Protein AF-A0A927LQW2-F1 (afdb_monomer_lite)

Secondary structure (DSSP, 8-state):
-------HHHHHHHHHTTHHHHHHHHHHHH--HHHHHHHHHHHHHHHHH-HHHHHS-HHHHHHHHHHHHHHHHHHHHHHHHHT--

Radius of gyration: 14.02 Å; chains: 1; bounding box: 33×22×44 Å

Structure (mmCIF, N/CA/C/O backbone):
data_AF-A0A927LQW2-F1
#
_entry.id   AF-A0A927LQW2-F1
#
loop_
_atom_site.group_PDB
_atom_site.id
_atom_site.type_symbol
_atom_site.label_atom_id
_atom_site.label_alt_id
_atom_site.label_comp_id
_atom_site.label_asym_id
_atom_site.label_entity_id
_atom_site.label_seq_id
_atom_site.pdbx_PDB_ins_code
_atom_site.Cartn_x
_atom_site.Cartn_y
_atom_site.Cartn_z
_atom_site.occupancy
_atom_site.B_iso_or_equiv
_atom_site.auth_seq_id
_atom_site.auth_comp_id
_atom_site.auth_asym_id
_atom_site.auth_atom_id
_atom_site.pdbx_PDB_model_num
ATOM 1 N N . MET A 1 1 ? 19.541 6.563 -23.165 1.00 38.66 1 MET A N 1
ATOM 2 C CA . MET A 1 1 ? 18.691 5.980 -22.107 1.00 38.66 1 MET A CA 1
ATOM 3 C C . MET A 1 1 ? 17.511 6.926 -21.959 1.00 38.66 1 MET A C 1
ATOM 5 O O . MET A 1 1 ? 17.561 7.852 -21.163 1.00 38.66 1 MET A O 1
ATOM 9 N N . GLU A 1 2 ? 16.540 6.804 -22.861 1.00 41.47 2 GLU A N 1
ATOM 10 C CA . GLU A 1 2 ? 15.353 7.662 -22.896 1.00 41.47 2 GLU A CA 1
ATOM 11 C C . GLU A 1 2 ? 14.354 7.092 -21.890 1.00 41.47 2 GLU A C 1
ATOM 13 O O . GLU A 1 2 ? 13.672 6.107 -22.150 1.00 41.47 2 GLU A O 1
ATOM 18 N N . LEU A 1 3 ? 14.364 7.647 -20.678 1.00 47.97 3 LEU A N 1
ATOM 19 C CA . LEU A 1 3 ? 13.391 7.336 -19.633 1.00 47.97 3 LEU A CA 1
ATOM 20 C C . LEU A 1 3 ? 12.078 8.038 -19.990 1.00 47.97 3 LEU A C 1
ATOM 22 O O . LEU A 1 3 ? 11.742 9.093 -19.446 1.00 47.97 3 LEU A O 1
ATOM 26 N N . GLU A 1 4 ? 11.373 7.479 -20.970 1.00 52.28 4 GLU A N 1
ATOM 27 C CA . GLU A 1 4 ? 10.040 7.924 -21.340 1.00 52.28 4 GLU A CA 1
ATOM 28 C C . GLU A 1 4 ? 9.094 7.650 -20.174 1.00 52.28 4 GLU A C 1
ATOM 30 O O . GLU A 1 4 ? 8.879 6.526 -19.724 1.00 52.28 4 GLU A O 1
ATOM 35 N N . THR A 1 5 ? 8.544 8.728 -19.634 1.00 65.06 5 THR A N 1
ATOM 36 C CA . THR A 1 5 ? 7.490 8.690 -18.634 1.00 65.06 5 THR A CA 1
ATOM 37 C C . THR A 1 5 ? 6.357 7.781 -19.112 1.00 65.06 5 THR A C 1
ATOM 39 O O . THR A 1 5 ? 5.693 8.133 -20.084 1.00 65.06 5 THR A O 1
ATOM 42 N N . LEU A 1 6 ? 6.102 6.665 -18.411 1.00 66.19 6 LEU A N 1
ATOM 43 C CA . LEU A 1 6 ? 4.947 5.801 -18.692 1.00 66.19 6 LEU A CA 1
ATOM 44 C C . LEU A 1 6 ? 3.679 6.662 -18.870 1.00 66.19 6 LEU A C 1
ATOM 46 O O . LEU A 1 6 ? 3.391 7.490 -17.987 1.00 66.19 6 LEU A O 1
ATOM 50 N N . PRO A 1 7 ? 2.912 6.474 -19.960 1.00 79.38 7 PRO A N 1
ATOM 51 C CA . PRO A 1 7 ? 1.628 7.129 -20.151 1.00 79.38 7 PRO A CA 1
ATOM 52 C C . PRO A 1 7 ? 0.732 6.941 -18.922 1.00 79.38 7 PRO A C 1
ATOM 54 O O . PRO A 1 7 ? 0.732 5.880 -18.293 1.00 79.38 7 PRO A O 1
ATOM 57 N N . CYS A 1 8 ? -0.085 7.944 -18.583 1.00 80.50 8 CYS A N 1
ATOM 58 C CA . CYS A 1 8 ? -0.948 7.905 -17.391 1.00 80.50 8 CYS A CA 1
ATOM 59 C C . CYS A 1 8 ? -1.792 6.618 -17.301 1.00 80.50 8 CYS A C 1
ATOM 61 O O . CYS A 1 8 ? -1.988 6.074 -16.215 1.00 80.50 8 CYS A O 1
ATOM 63 N N . ARG A 1 9 ? -2.248 6.100 -18.451 1.00 84.38 9 ARG A N 1
ATOM 64 C CA . ARG A 1 9 ? -3.021 4.855 -18.550 1.00 84.38 9 ARG A CA 1
ATOM 65 C C . ARG A 1 9 ? -2.220 3.625 -18.120 1.00 84.38 9 ARG A C 1
ATOM 67 O O . ARG A 1 9 ? -2.764 2.767 -17.436 1.00 84.38 9 ARG A O 1
ATOM 74 N N . GLU A 1 10 ? -0.948 3.540 -18.488 1.00 85.62 10 GLU A N 1
ATOM 75 C CA . GLU A 1 10 ?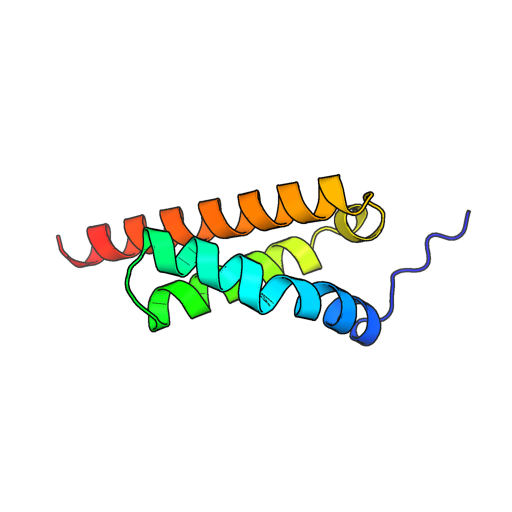 -0.088 2.408 -18.129 1.00 85.62 10 GLU A CA 1
ATOM 76 C C . GLU A 1 10 ? 0.240 2.428 -16.638 1.00 85.62 10 GLU A C 1
ATOM 78 O O . GLU A 1 10 ? 0.097 1.412 -15.958 1.00 85.62 10 GLU A O 1
ATOM 83 N N . LYS A 1 11 ? 0.539 3.610 -16.087 1.00 88.50 11 LYS A N 1
ATOM 84 C CA . LYS A 1 11 ? 0.723 3.782 -14.638 1.00 88.50 11 LYS A CA 1
ATOM 85 C C . LYS A 1 11 ? -0.496 3.325 -13.840 1.00 88.50 11 LYS A C 1
ATOM 87 O O . LYS A 1 11 ? -0.341 2.644 -12.830 1.00 88.50 11 LYS A O 1
ATOM 92 N N . ALA A 1 12 ? -1.699 3.655 -14.307 1.00 88.94 12 ALA A N 1
ATOM 93 C CA . ALA A 1 12 ? -2.936 3.215 -13.669 1.00 88.94 12 ALA A CA 1
ATOM 94 C C . ALA A 1 12 ? -3.093 1.683 -13.696 1.00 88.94 12 ALA A C 1
ATOM 96 O O . ALA A 1 12 ? -3.499 1.097 -12.697 1.00 88.94 12 ALA A O 1
ATOM 97 N N . VAL A 1 13 ? -2.724 1.014 -14.795 1.00 91.44 13 VAL A N 1
ATOM 98 C CA . VAL A 1 13 ? -2.740 -0.460 -14.873 1.00 91.44 13 VAL A CA 1
ATOM 99 C C . VAL A 1 13 ? -1.755 -1.081 -13.881 1.00 91.44 13 VAL A C 1
ATOM 101 O O . VAL A 1 13 ? -2.098 -2.054 -13.211 1.00 91.44 13 VAL A O 1
ATOM 104 N N . HIS A 1 14 ? -0.557 -0.507 -13.738 1.00 90.75 14 HIS A N 1
ATOM 105 C CA . HIS A 1 14 ? 0.411 -0.970 -12.743 1.00 90.75 14 HIS A CA 1
ATOM 106 C C . HIS A 1 14 ? -0.112 -0.811 -11.312 1.00 90.75 14 HIS A C 1
ATOM 108 O O . HIS A 1 14 ? -0.004 -1.746 -10.522 1.00 90.75 14 HIS A O 1
ATOM 114 N N . LEU A 1 15 ? -0.712 0.336 -10.989 1.00 94.12 15 LEU A N 1
ATOM 115 C CA . LEU A 1 15 ? -1.238 0.627 -9.652 1.00 94.12 15 LEU A CA 1
ATOM 116 C C . LEU A 1 15 ? -2.462 -0.218 -9.286 1.00 94.12 15 LEU A C 1
ATOM 118 O O . LEU A 1 15 ? -2.569 -0.625 -8.133 1.00 94.12 15 LEU A O 1
ATOM 122 N N . ARG A 1 16 ? -3.322 -0.566 -10.256 1.00 94.81 16 ARG A N 1
ATOM 123 C CA . ARG A 1 16 ? -4.485 -1.451 -10.039 1.00 94.81 16 ARG A CA 1
ATOM 124 C C . ARG A 1 16 ? -4.122 -2.770 -9.368 1.00 94.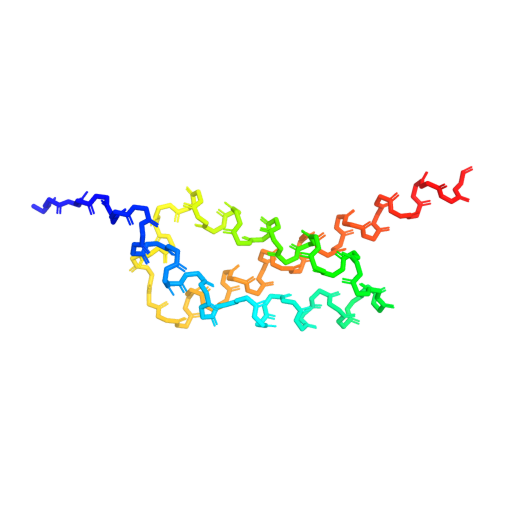81 16 ARG A C 1
ATOM 126 O O . ARG A 1 16 ? -4.862 -3.268 -8.530 1.00 94.81 16 ARG A O 1
ATOM 133 N N . ARG A 1 17 ? -2.941 -3.315 -9.676 1.00 94.12 17 ARG A N 1
ATOM 134 C CA . ARG A 1 17 ? -2.442 -4.564 -9.070 1.00 94.12 17 ARG A CA 1
ATOM 135 C C . ARG A 1 17 ? -2.183 -4.449 -7.563 1.00 94.12 17 ARG A C 1
ATOM 137 O O . ARG A 1 17 ? -2.028 -5.472 -6.906 1.00 94.12 17 ARG A O 1
ATOM 144 N N . TYR A 1 18 ? -2.117 -3.231 -7.030 1.00 97.56 18 TYR A N 1
ATOM 145 C CA . TYR A 1 18 ? -1.861 -2.944 -5.621 1.00 97.56 18 TYR A CA 1
ATOM 146 C C . TYR A 1 18 ? -3.091 -2.389 -4.889 1.00 97.56 18 TYR A C 1
ATOM 148 O O . TYR A 1 18 ? -2.998 -2.173 -3.684 1.00 97.56 18 TYR A O 1
ATOM 156 N N . GLU A 1 19 ? -4.231 -2.183 -5.563 1.00 97.69 19 GLU A N 1
ATOM 157 C CA . GLU A 1 19 ? -5.462 -1.658 -4.946 1.00 97.69 19 GLU A CA 1
ATOM 158 C C . GLU A 1 19 ? -5.913 -2.521 -3.766 1.00 97.69 19 GLU A C 1
ATOM 160 O O . GLU A 1 19 ? -5.982 -2.043 -2.632 1.00 97.69 19 GLU A O 1
ATOM 165 N N . GLU A 1 20 ? -6.129 -3.814 -4.014 1.00 98.12 20 GLU A N 1
ATOM 166 C CA . GLU A 1 20 ? -6.545 -4.760 -2.979 1.00 98.12 20 GLU A CA 1
ATOM 167 C C . GLU A 1 20 ? -5.482 -4.904 -1.881 1.00 98.12 20 GLU A C 1
ATOM 169 O O . GLU A 1 20 ? -5.805 -4.906 -0.695 1.00 98.12 20 GLU A O 1
ATOM 174 N N . TYR A 1 21 ? -4.200 -4.953 -2.255 1.00 98.19 21 TYR A N 1
ATOM 175 C CA . TYR A 1 21 ? -3.100 -5.100 -1.301 1.00 98.19 21 TYR A CA 1
ATOM 176 C C . TYR A 1 21 ? -3.011 -3.915 -0.327 1.00 98.19 21 TYR A C 1
ATOM 178 O O . TYR A 1 21 ? -2.930 -4.106 0.889 1.00 98.19 21 TYR A O 1
ATOM 186 N N . CYS A 1 22 ? -3.066 -2.686 -0.846 1.00 98.62 22 CYS A N 1
ATOM 187 C CA . CYS A 1 22 ? -3.073 -1.470 -0.035 1.00 98.62 22 CYS A CA 1
ATOM 188 C C . CYS A 1 22 ? -4.326 -1.396 0.848 1.00 98.62 22 CYS A C 1
ATOM 190 O O . CYS A 1 22 ? -4.219 -1.056 2.029 1.00 98.62 22 CYS A O 1
ATOM 192 N N . TYR A 1 23 ? -5.492 -1.759 0.302 1.00 98.69 23 TYR A N 1
ATOM 193 C CA . TYR A 1 23 ? -6.747 -1.798 1.047 1.00 98.69 23 TYR A CA 1
ATOM 194 C C . TYR A 1 23 ? -6.695 -2.786 2.212 1.00 98.69 23 TYR A C 1
ATOM 196 O O . TYR A 1 23 ? -7.005 -2.401 3.335 1.00 98.69 23 TYR A O 1
ATOM 204 N N . GLN A 1 24 ? -6.255 -4.027 1.991 1.00 98.62 24 GLN A N 1
ATOM 205 C CA . GLN A 1 24 ? -6.190 -5.052 3.038 1.00 98.62 24 GLN A CA 1
ATOM 206 C C . GLN A 1 24 ? -5.299 -4.618 4.211 1.00 98.62 24 GLN A C 1
ATOM 208 O O . GLN A 1 24 ? -5.671 -4.795 5.372 1.00 98.62 24 GLN A O 1
ATOM 213 N N . ILE A 1 25 ? -4.149 -3.996 3.925 1.00 98.50 25 ILE A N 1
ATOM 214 C CA . ILE A 1 25 ? -3.253 -3.450 4.956 1.00 98.50 25 ILE A CA 1
ATOM 215 C C . ILE A 1 25 ? -3.946 -2.339 5.750 1.00 98.50 25 ILE A C 1
ATOM 217 O O . ILE A 1 25 ? -3.909 -2.340 6.983 1.00 98.50 25 ILE A O 1
ATOM 221 N N . ALA A 1 26 ? -4.569 -1.385 5.055 1.00 98.50 26 ALA A N 1
ATOM 222 C CA . ALA A 1 26 ? -5.246 -0.268 5.700 1.00 98.50 26 ALA A CA 1
ATOM 223 C C . ALA A 1 26 ? -6.453 -0.738 6.525 1.00 98.50 26 ALA A C 1
ATOM 225 O O . ALA A 1 26 ? -6.630 -0.306 7.665 1.00 98.50 26 ALA A O 1
ATOM 226 N N . PHE A 1 27 ? -7.240 -1.671 5.989 1.00 98.38 27 PHE A N 1
ATOM 227 C CA . PHE A 1 27 ? -8.406 -2.249 6.646 1.00 98.38 27 PHE A CA 1
ATOM 228 C C . PHE A 1 27 ? -8.022 -3.015 7.906 1.00 98.38 27 PHE A C 1
ATOM 230 O O . PHE A 1 27 ? -8.640 -2.806 8.946 1.00 98.38 27 PHE A O 1
ATOM 237 N N . TYR A 1 28 ? -6.950 -3.807 7.859 1.00 97.81 28 TYR A N 1
ATOM 238 C CA . TYR A 1 28 ? -6.437 -4.502 9.037 1.00 97.81 28 TYR A CA 1
ATOM 239 C C . TYR A 1 28 ? -6.124 -3.545 10.203 1.00 97.81 28 TYR A C 1
ATOM 241 O O . TYR A 1 28 ? -6.368 -3.873 11.362 1.00 97.81 28 TYR A O 1
ATOM 249 N N . LEU A 1 29 ? -5.607 -2.345 9.916 1.00 96.06 29 LEU A N 1
ATOM 250 C CA . LEU A 1 29 ? -5.241 -1.367 10.947 1.00 96.06 29 LEU A CA 1
ATOM 251 C C . LEU A 1 29 ? -6.393 -0.473 11.416 1.00 96.06 29 LEU A C 1
ATOM 253 O O . LEU A 1 29 ? -6.396 -0.039 12.574 1.00 96.06 29 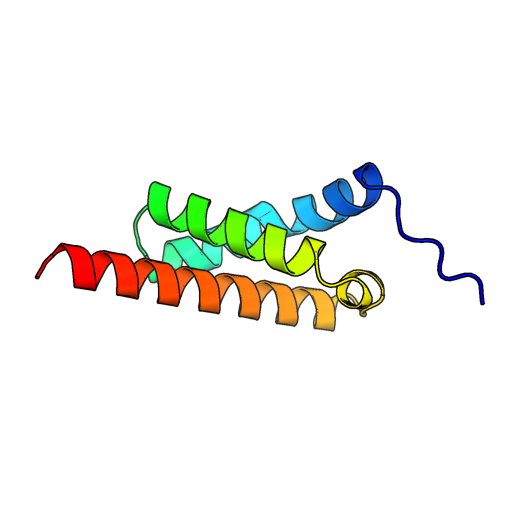LEU A O 1
ATOM 257 N N . LEU A 1 30 ? -7.313 -0.140 10.513 1.00 96.56 30 LEU A N 1
ATOM 258 C CA . LEU A 1 30 ? -8.380 0.833 10.753 1.00 96.56 30 LEU A CA 1
ATOM 259 C C . LEU A 1 30 ? -9.705 0.180 11.144 1.00 96.56 30 LEU A C 1
ATOM 261 O O . LEU A 1 30 ? -10.513 0.822 11.809 1.00 96.56 30 LEU A O 1
ATOM 265 N N . ASN A 1 31 ? -9.927 -1.073 10.734 1.00 96.44 31 ASN A N 1
ATOM 266 C CA . ASN A 1 31 ? -11.178 -1.816 10.898 1.00 96.44 31 ASN A CA 1
ATOM 267 C C . ASN A 1 31 ? -12.423 -0.991 10.506 1.00 96.44 31 ASN A C 1
ATOM 269 O O . ASN A 1 31 ? -13.469 -1.038 11.151 1.00 96.44 31 ASN A O 1
ATOM 273 N N . ASN A 1 32 ? -12.273 -0.160 9.473 1.00 96.50 32 ASN A N 1
ATOM 274 C CA . ASN A 1 32 ? -13.291 0.747 8.969 1.00 96.50 32 ASN A CA 1
ATOM 275 C C . ASN A 1 32 ? -13.135 0.854 7.452 1.00 96.50 32 ASN A C 1
ATOM 277 O O . ASN A 1 32 ? -12.123 1.362 6.970 1.00 96.50 32 ASN A O 1
ATOM 281 N N . GLU A 1 33 ? -14.129 0.380 6.703 1.00 96.62 33 GLU A N 1
ATOM 282 C CA . GLU A 1 33 ? -14.049 0.273 5.241 1.00 96.62 33 GLU A CA 1
ATOM 283 C C . GLU A 1 33 ? -13.805 1.620 4.561 1.00 96.62 33 GLU A C 1
ATOM 285 O O . GLU A 1 33 ? -12.958 1.719 3.674 1.00 96.62 33 GLU A O 1
ATOM 290 N N . LYS A 1 34 ? -14.501 2.671 5.011 1.00 96.19 34 LYS A N 1
ATOM 291 C CA . LYS A 1 34 ? -14.379 4.010 4.430 1.00 96.19 34 LYS A CA 1
ATOM 292 C C . LYS A 1 34 ? -12.970 4.564 4.623 1.00 96.19 34 LYS A C 1
ATOM 294 O O . LYS A 1 34 ? -12.325 4.957 3.657 1.00 96.19 34 LYS A O 1
ATOM 299 N N . GLN A 1 35 ? -12.473 4.550 5.860 1.00 96.69 35 GLN A N 1
ATOM 300 C CA . GLN A 1 35 ? -11.131 5.055 6.161 1.00 96.69 35 GLN A CA 1
ATOM 301 C C . GLN A 1 35 ? -10.040 4.215 5.487 1.00 96.69 35 GLN A C 1
ATOM 303 O O . GLN A 1 35 ? -9.019 4.762 5.073 1.00 96.69 35 GLN A O 1
ATOM 308 N N . ALA A 1 36 ? -10.244 2.900 5.368 1.00 97.94 36 ALA A N 1
ATOM 309 C CA . ALA A 1 36 ? -9.321 2.003 4.683 1.00 97.94 36 ALA A CA 1
ATOM 310 C C . ALA A 1 36 ? -9.259 2.276 3.177 1.00 97.94 36 ALA A C 1
ATOM 312 O O . ALA A 1 36 ? -8.164 2.347 2.623 1.00 97.94 36 ALA A O 1
ATOM 313 N N . SER A 1 37 ? -10.411 2.482 2.532 1.00 98.12 37 SER A N 1
ATOM 314 C CA . SER A 1 37 ? -10.487 2.855 1.118 1.00 98.12 37 SER A CA 1
ATOM 315 C C . SER A 1 37 ? -9.779 4.184 0.854 1.00 98.12 37 SER A C 1
ATOM 317 O O . SER A 1 37 ? -8.943 4.260 -0.041 1.00 98.12 37 SER A O 1
ATOM 319 N N . GLU A 1 38 ? -10.052 5.211 1.666 1.00 98.12 38 GLU A N 1
ATOM 320 C CA . GLU A 1 38 ? -9.408 6.528 1.548 1.00 98.12 38 GLU A CA 1
ATOM 321 C C . GLU A 1 38 ? -7.882 6.437 1.758 1.00 98.12 38 GLU A C 1
ATOM 323 O O . GLU A 1 38 ? -7.101 7.020 1.005 1.00 98.12 38 GLU A O 1
ATOM 328 N N . ALA A 1 39 ? -7.427 5.668 2.753 1.00 98.12 39 ALA A N 1
ATOM 329 C CA . ALA A 1 39 ? -6.000 5.464 3.004 1.00 98.12 39 ALA A CA 1
ATOM 330 C C . ALA A 1 39 ? -5.304 4.707 1.859 1.00 98.12 39 ALA A C 1
ATOM 332 O O . ALA A 1 39 ? -4.189 5.066 1.474 1.00 98.12 39 ALA A O 1
ATOM 333 N N . ALA A 1 40 ? -5.954 3.684 1.298 1.00 98.44 40 ALA A N 1
ATOM 334 C CA . ALA A 1 40 ? -5.433 2.942 0.156 1.00 98.44 40 ALA A CA 1
ATOM 335 C C . ALA A 1 40 ? -5.340 3.825 -1.096 1.00 98.44 40 ALA A C 1
ATOM 337 O O . ALA A 1 40 ? -4.314 3.813 -1.775 1.00 98.44 40 ALA A O 1
ATOM 338 N N . GLU A 1 41 ? -6.357 4.645 -1.364 1.00 98.31 41 GLU A N 1
ATOM 339 C CA . GLU A 1 41 ? -6.346 5.614 -2.461 1.00 98.31 41 GLU A CA 1
ATOM 340 C C . GLU A 1 41 ? -5.177 6.600 -2.325 1.00 98.31 41 GLU A C 1
ATOM 342 O O . GLU A 1 41 ? -4.394 6.776 -3.263 1.00 98.31 41 GLU A O 1
ATOM 347 N N . HIS A 1 42 ? -4.991 7.193 -1.143 1.00 98.31 42 HIS A N 1
ATOM 348 C CA . HIS A 1 42 ? -3.870 8.100 -0.898 1.00 98.31 42 HIS A CA 1
ATOM 349 C C . HIS A 1 42 ? -2.510 7.415 -1.075 1.00 98.31 42 HIS A C 1
ATOM 351 O O . HIS A 1 42 ? -1.589 8.023 -1.626 1.00 98.31 42 HIS A O 1
ATOM 357 N N . ALA A 1 43 ? -2.384 6.150 -0.664 1.00 98.38 43 ALA A N 1
ATOM 358 C CA . ALA A 1 43 ? -1.162 5.381 -0.862 1.00 98.38 43 ALA A CA 1
ATOM 359 C C . ALA A 1 43 ? -0.865 5.198 -2.358 1.00 98.38 43 ALA A C 1
ATOM 361 O O . ALA A 1 43 ? 0.254 5.444 -2.803 1.00 98.38 43 ALA A O 1
ATOM 362 N N . LEU A 1 44 ? -1.870 4.845 -3.164 1.00 98.00 44 LEU A N 1
ATOM 363 C CA . LEU A 1 44 ? -1.717 4.708 -4.615 1.00 98.00 44 LEU A CA 1
ATOM 364 C C . LEU A 1 44 ? -1.378 6.044 -5.289 1.00 98.00 44 LEU A C 1
ATOM 366 O O . LEU A 1 44 ? -0.557 6.069 -6.206 1.00 98.00 44 LEU A O 1
ATOM 370 N N . MET A 1 45 ? -1.944 7.162 -4.824 1.00 97.12 45 MET A N 1
ATOM 371 C CA . MET A 1 45 ? -1.578 8.500 -5.308 1.00 97.12 45 MET A CA 1
ATOM 372 C C . MET A 1 45 ? -0.125 8.866 -4.976 1.00 97.12 45 MET A C 1
ATOM 374 O O . MET A 1 45 ? 0.549 9.516 -5.779 1.00 97.12 45 MET A O 1
ATOM 378 N N . GLU A 1 46 ? 0.377 8.458 -3.811 1.00 96.62 46 GLU A N 1
ATOM 379 C CA . GLU A 1 46 ? 1.778 8.641 -3.425 1.00 96.62 46 GLU A CA 1
ATOM 380 C C . GLU A 1 46 ? 2.713 7.834 -4.338 1.00 96.62 46 GLU A C 1
ATOM 382 O O . GLU A 1 46 ? 3.677 8.380 -4.882 1.00 96.62 46 GLU A O 1
ATOM 387 N N . LEU A 1 47 ? 2.374 6.568 -4.601 1.00 96.44 47 LEU A N 1
ATOM 388 C CA . LEU A 1 47 ? 3.110 5.718 -5.541 1.00 96.44 47 LEU A CA 1
ATOM 389 C C . LEU A 1 47 ? 3.068 6.276 -6.969 1.00 96.44 47 LEU A C 1
ATOM 391 O O . LEU A 1 47 ? 4.099 6.324 -7.634 1.00 96.44 47 LEU A O 1
ATOM 395 N N . TYR A 1 48 ? 1.916 6.779 -7.422 1.00 95.25 48 TYR A N 1
ATOM 396 C CA . TYR A 1 48 ? 1.767 7.409 -8.738 1.00 95.25 48 TYR A CA 1
ATOM 397 C C . TYR A 1 48 ? 2.729 8.589 -8.942 1.00 95.25 48 TYR A C 1
ATOM 399 O O . TYR A 1 48 ? 3.274 8.783 -10.034 1.00 95.25 48 TYR A O 1
ATOM 407 N N . ARG A 1 49 ? 2.953 9.380 -7.885 1.00 93.50 49 ARG A N 1
ATOM 408 C CA . ARG A 1 49 ? 3.881 10.522 -7.892 1.00 93.50 49 ARG A CA 1
ATOM 409 C C . ARG A 1 49 ? 5.348 10.085 -7.835 1.00 93.50 49 ARG A C 1
ATOM 411 O O . ARG A 1 49 ? 6.218 10.833 -8.281 1.00 93.50 49 ARG A O 1
ATOM 418 N N . CYS A 1 50 ? 5.635 8.884 -7.337 1.00 92.88 50 CYS A N 1
ATOM 419 C CA . CYS A 1 50 ? 6.984 8.340 -7.255 1.00 92.88 50 CYS A CA 1
ATOM 420 C C . CYS A 1 50 ? 7.402 7.701 -8.587 1.00 92.88 50 CYS A C 1
ATOM 422 O O . CYS A 1 50 ? 7.159 6.524 -8.832 1.00 92.88 50 CYS A O 1
ATOM 424 N N . ARG A 1 51 ? 8.063 8.473 -9.460 1.00 89.62 51 ARG A N 1
ATOM 425 C CA . ARG A 1 51 ? 8.508 7.986 -10.782 1.00 89.62 51 ARG A CA 1
ATOM 426 C C . ARG A 1 51 ? 9.402 6.747 -10.681 1.00 89.62 51 ARG A C 1
ATOM 428 O O . ARG A 1 51 ? 9.118 5.754 -11.333 1.00 89.62 51 ARG A O 1
ATOM 435 N N . GLU A 1 52 ? 10.390 6.787 -9.792 1.00 92.12 52 GLU A N 1
ATOM 436 C CA . GLU A 1 52 ? 11.341 5.690 -9.564 1.00 92.12 52 GLU A CA 1
ATOM 437 C C . GLU A 1 52 ? 10.663 4.386 -9.137 1.00 92.12 52 GLU A C 1
ATOM 439 O O . GLU A 1 52 ? 11.203 3.311 -9.367 1.00 92.12 52 GLU A O 1
ATOM 444 N N . TRP A 1 53 ? 9.479 4.452 -8.515 1.00 94.50 53 TRP A N 1
ATOM 445 C CA . TRP A 1 53 ? 8.763 3.248 -8.101 1.00 94.50 53 TRP A CA 1
ATOM 446 C C . TRP A 1 53 ? 8.392 2.370 -9.295 1.00 94.50 53 TRP A C 1
ATOM 448 O O . TRP A 1 53 ? 8.418 1.151 -9.169 1.00 94.50 53 TRP A O 1
ATOM 458 N N . PHE A 1 54 ? 8.099 2.951 -10.460 1.00 92.19 54 PHE A N 1
ATOM 459 C CA . PHE A 1 54 ? 7.755 2.170 -11.649 1.00 92.19 54 PHE A CA 1
ATOM 460 C C . PHE A 1 54 ? 8.940 1.355 -12.182 1.00 92.19 54 PHE A C 1
ATOM 462 O O . PHE A 1 54 ? 8.714 0.270 -12.718 1.00 92.19 54 PHE A O 1
ATOM 469 N N . ASP A 1 55 ? 10.164 1.820 -11.934 1.00 91.69 55 ASP A N 1
ATOM 470 C CA . ASP A 1 55 ? 11.409 1.189 -12.384 1.00 91.69 55 ASP A CA 1
ATOM 471 C C . ASP A 1 55 ? 11.980 0.194 -11.357 1.00 91.69 55 ASP A C 1
ATOM 473 O O . ASP A 1 55 ? 12.937 -0.530 -11.634 1.00 91.69 55 ASP A O 1
ATOM 477 N N . MET A 1 56 ? 11.402 0.137 -10.153 1.00 94.00 56 MET A N 1
ATOM 478 C CA . MET A 1 56 ? 11.836 -0.789 -9.111 1.00 94.00 56 MET A CA 1
ATOM 479 C C . MET A 1 56 ? 11.502 -2.249 -9.469 1.00 94.00 56 MET A C 1
ATOM 481 O O . MET A 1 56 ? 10.445 -2.525 -10.048 1.00 94.00 56 MET A O 1
ATOM 485 N N . PRO A 1 57 ? 12.334 -3.215 -9.031 1.00 94.62 57 PRO A N 1
ATOM 486 C CA . PRO A 1 57 ? 11.976 -4.631 -9.047 1.00 94.62 57 PRO A CA 1
ATOM 487 C C . PRO A 1 57 ? 10.690 -4.914 -8.252 1.00 94.62 57 PRO A C 1
ATOM 489 O O . PRO A 1 57 ? 10.364 -4.203 -7.299 1.00 94.62 57 PRO A O 1
ATOM 492 N N . ASP A 1 58 ? 9.972 -5.985 -8.600 1.00 92.44 58 ASP A N 1
ATOM 493 C CA . ASP A 1 58 ? 8.653 -6.310 -8.026 1.00 92.44 58 ASP A CA 1
ATOM 494 C C . ASP A 1 58 ? 8.635 -6.375 -6.493 1.00 92.44 58 ASP A C 1
ATOM 496 O O . ASP A 1 58 ? 7.726 -5.830 -5.860 1.00 92.44 58 ASP A O 1
ATOM 500 N N . ASN A 1 59 ? 9.656 -6.982 -5.883 1.00 94.12 59 ASN A N 1
ATOM 501 C CA . ASN A 1 59 ? 9.778 -7.075 -4.427 1.00 94.12 59 ASN A CA 1
ATOM 502 C C . ASN A 1 59 ? 9.929 -5.691 -3.768 1.00 94.12 59 ASN A C 1
ATOM 504 O O . ASN A 1 59 ? 9.286 -5.410 -2.755 1.00 94.12 59 ASN A O 1
ATOM 508 N N . ALA A 1 60 ? 10.730 -4.805 -4.362 1.00 96.31 60 ALA A N 1
ATOM 509 C CA . ALA A 1 60 ? 10.924 -3.438 -3.898 1.00 96.31 60 ALA A CA 1
ATOM 510 C C . ALA A 1 60 ? 9.652 -2.599 -4.094 1.00 96.31 60 ALA A C 1
ATOM 512 O O . ALA A 1 60 ? 9.262 -1.855 -3.189 1.00 96.31 60 ALA A O 1
ATOM 513 N N . ARG A 1 61 ? 8.940 -2.780 -5.217 1.00 96.00 61 ARG A N 1
ATOM 514 C CA . ARG A 1 61 ? 7.635 -2.141 -5.443 1.00 96.00 61 ARG A CA 1
ATOM 515 C C . ARG A 1 61 ? 6.620 -2.529 -4.384 1.00 96.00 61 ARG A C 1
ATOM 517 O O . ARG A 1 61 ? 5.967 -1.649 -3.823 1.00 96.00 61 ARG A O 1
ATOM 524 N N . GLN A 1 62 ? 6.511 -3.823 -4.092 1.00 96.62 62 GLN A N 1
ATOM 525 C CA . GLN A 1 62 ? 5.584 -4.337 -3.088 1.00 96.62 62 GLN A CA 1
ATOM 526 C C . GLN A 1 62 ? 5.929 -3.835 -1.682 1.00 96.62 62 GLN A C 1
ATOM 528 O O . GLN A 1 62 ? 5.033 -3.410 -0.953 1.00 96.62 62 GLN A O 1
ATOM 533 N N . ALA A 1 63 ? 7.214 -3.806 -1.315 1.00 97.56 63 ALA A N 1
ATOM 534 C CA . ALA A 1 63 ? 7.659 -3.258 -0.035 1.00 97.56 63 ALA A CA 1
ATOM 535 C C . ALA A 1 63 ? 7.301 -1.768 0.110 1.00 97.56 63 ALA A C 1
ATOM 537 O O . ALA A 1 63 ? 6.770 -1.357 1.144 1.00 97.56 63 ALA A O 1
ATOM 538 N N . LYS A 1 64 ? 7.518 -0.968 -0.941 1.00 97.75 64 LYS A N 1
ATOM 539 C CA . LYS A 1 64 ? 7.173 0.459 -0.946 1.00 97.75 64 LYS A CA 1
ATOM 540 C C . LYS A 1 64 ? 5.659 0.693 -0.927 1.00 97.75 64 LYS A C 1
ATOM 542 O O . LYS A 1 64 ? 5.197 1.574 -0.208 1.00 97.75 64 LYS A O 1
ATOM 547 N N . ALA A 1 65 ? 4.879 -0.131 -1.628 1.00 98.12 65 ALA A N 1
ATOM 548 C CA . ALA A 1 65 ? 3.417 -0.085 -1.566 1.00 98.12 65 ALA A CA 1
ATOM 549 C C . ALA A 1 65 ? 2.893 -0.405 -0.159 1.00 98.12 65 ALA A C 1
ATOM 551 O O . ALA A 1 65 ? 2.050 0.320 0.369 1.00 98.12 65 ALA A O 1
ATOM 552 N N . LYS A 1 66 ? 3.462 -1.427 0.496 1.00 98.38 66 LYS A N 1
ATOM 553 C CA . LYS A 1 66 ? 3.158 -1.750 1.894 1.00 98.38 66 LYS A CA 1
ATOM 554 C C . LYS A 1 66 ? 3.459 -0.574 2.819 1.00 98.38 66 LYS A C 1
ATOM 556 O O . LYS A 1 66 ? 2.635 -0.240 3.666 1.00 98.38 66 LYS A O 1
ATOM 561 N N . GLN A 1 67 ? 4.626 0.052 2.664 1.00 98.38 67 GLN A N 1
ATOM 562 C CA . GLN A 1 67 ? 5.014 1.213 3.463 1.00 98.38 67 GLN A CA 1
ATOM 563 C C . GLN A 1 67 ? 4.035 2.378 3.276 1.00 98.38 67 GLN A C 1
ATOM 565 O O . GLN A 1 67 ? 3.558 2.919 4.271 1.00 98.38 67 GLN A O 1
ATOM 570 N N . ALA A 1 68 ? 3.696 2.726 2.032 1.00 98.38 68 ALA A N 1
ATOM 571 C CA . ALA A 1 68 ? 2.745 3.794 1.736 1.00 98.38 68 ALA A CA 1
ATOM 572 C C . ALA A 1 68 ? 1.375 3.520 2.382 1.00 98.38 68 ALA A C 1
ATOM 574 O O .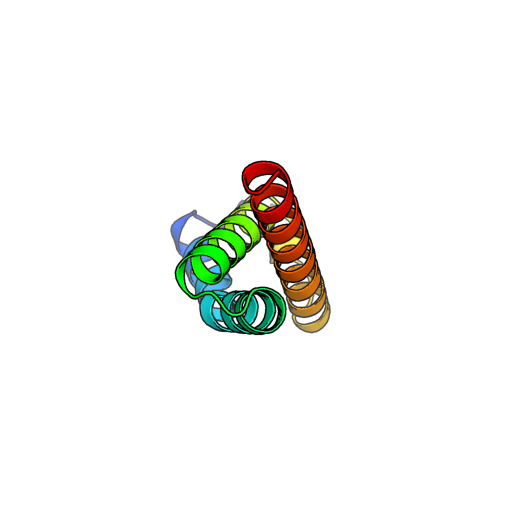 ALA A 1 68 ? 0.851 4.372 3.097 1.00 98.38 68 ALA A O 1
ATOM 575 N N . ALA A 1 69 ? 0.837 2.303 2.231 1.00 98.56 69 ALA A N 1
ATOM 576 C CA . ALA A 1 69 ? -0.435 1.914 2.844 1.00 98.56 69 ALA A CA 1
ATOM 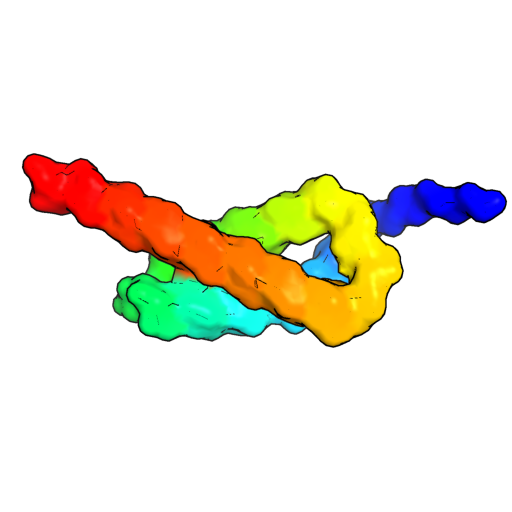577 C C . ALA A 1 69 ? -0.403 2.003 4.382 1.00 98.56 69 ALA A C 1
ATOM 579 O O . ALA A 1 69 ? -1.332 2.536 4.989 1.00 98.56 69 ALA A O 1
ATOM 580 N N . LEU A 1 70 ? 0.683 1.544 5.019 1.00 98.44 70 LEU A N 1
ATOM 581 C CA . LEU A 1 70 ? 0.868 1.653 6.471 1.00 98.44 70 LEU A CA 1
ATOM 582 C C . LEU A 1 70 ? 0.889 3.114 6.939 1.00 98.44 70 LEU A C 1
ATOM 584 O O . LEU A 1 70 ? 0.205 3.454 7.903 1.00 98.44 70 LEU A O 1
ATOM 588 N N . MET A 1 71 ? 1.650 3.981 6.265 1.00 98.44 71 MET A N 1
ATOM 589 C CA . MET A 1 71 ? 1.746 5.396 6.638 1.00 98.44 71 MET A CA 1
ATOM 590 C C . MET A 1 71 ? 0.396 6.106 6.510 1.00 98.44 71 MET A C 1
ATOM 592 O O . MET A 1 71 ? -0.016 6.800 7.440 1.00 98.44 71 MET A O 1
ATOM 596 N N . GLN A 1 72 ? -0.322 5.894 5.403 1.00 98.38 72 GLN A N 1
ATOM 597 C CA . GLN A 1 72 ? -1.630 6.517 5.183 1.00 98.38 72 GLN A CA 1
ATOM 598 C C . GLN A 1 72 ? -2.686 5.999 6.168 1.00 98.38 72 GLN A C 1
ATOM 600 O O . GLN A 1 72 ? -3.499 6.779 6.666 1.00 98.38 72 GLN A O 1
ATOM 605 N N . ALA A 1 73 ? -2.645 4.712 6.528 1.00 97.94 73 ALA A N 1
ATOM 606 C CA . ALA A 1 73 ? -3.529 4.157 7.548 1.00 97.94 73 ALA A CA 1
ATOM 607 C C . ALA A 1 73 ? -3.257 4.752 8.941 1.00 97.94 73 ALA A C 1
ATOM 609 O O . ALA A 1 73 ? -4.190 5.134 9.648 1.00 97.94 73 ALA A O 1
ATOM 610 N N . LEU A 1 74 ? -1.988 4.891 9.336 1.00 97.25 74 LEU A N 1
ATOM 611 C CA . LEU A 1 74 ? -1.617 5.511 10.614 1.00 97.25 74 LEU A CA 1
ATOM 612 C C . LEU A 1 74 ? -2.019 6.990 10.676 1.00 97.25 74 LEU A C 1
ATOM 614 O O . LEU A 1 74 ? -2.547 7.441 11.694 1.00 97.25 74 LEU A O 1
ATOM 618 N N . GLU A 1 75 ? -1.820 7.731 9.588 1.00 96.81 75 GLU A N 1
ATOM 619 C CA . GLU A 1 75 ? -2.238 9.130 9.483 1.00 96.81 75 GLU A CA 1
ATOM 620 C C . GLU A 1 75 ? -3.769 9.269 9.553 1.00 96.81 75 GLU A C 1
ATOM 622 O O . GLU A 1 75 ? -4.283 10.128 10.272 1.00 96.81 75 GLU A O 1
ATOM 627 N N . SER A 1 76 ? -4.515 8.380 8.888 1.00 95.25 76 SER A N 1
ATOM 628 C CA . SER A 1 76 ? -5.980 8.323 8.987 1.00 95.25 76 SER A CA 1
ATOM 629 C C . SER A 1 76 ? -6.442 8.067 10.428 1.00 95.25 76 SER A C 1
ATOM 631 O O . SER A 1 76 ? -7.268 8.810 10.965 1.00 95.25 76 SER A O 1
ATOM 633 N N . LYS A 1 77 ? -5.823 7.096 11.114 1.00 92.56 77 LYS A N 1
ATOM 634 C CA . LYS A 1 77 ? -6.103 6.784 12.523 1.00 92.56 77 LYS A CA 1
ATOM 635 C C . LYS A 1 77 ? -5.842 7.978 13.441 1.00 92.56 77 LYS A C 1
ATOM 637 O O . LYS A 1 77 ? -6.662 8.280 14.306 1.00 92.56 77 LYS A O 1
ATOM 642 N N . LYS A 1 78 ? -4.728 8.687 13.232 1.00 93.19 78 LYS A N 1
ATOM 643 C CA . LYS A 1 78 ? -4.386 9.906 13.978 1.00 93.19 78 LYS A CA 1
ATOM 644 C C . LYS A 1 78 ? -5.447 10.993 13.792 1.00 93.19 78 LYS A C 1
ATOM 646 O O . LYS A 1 78 ? -5.905 11.561 14.778 1.00 93.19 78 LYS A O 1
ATOM 651 N N . ARG A 1 79 ? -5.886 11.246 12.554 1.00 89.81 79 ARG A N 1
ATOM 652 C CA . ARG A 1 79 ? -6.954 12.220 12.259 1.00 89.81 79 ARG A CA 1
ATOM 653 C C . ARG A 1 79 ? -8.286 11.832 12.895 1.00 89.81 79 ARG A C 1
ATOM 655 O O . ARG A 1 79 ? -8.997 12.710 13.373 1.00 89.81 79 ARG A O 1
ATOM 662 N N . GLY A 1 80 ? -8.616 10.540 12.912 1.00 84.75 80 GLY A N 1
ATOM 663 C CA . GLY A 1 80 ? -9.801 10.019 13.597 1.00 84.75 80 GLY A CA 1
ATOM 664 C C . GLY A 1 80 ? -9.760 10.269 15.106 1.00 84.75 80 GLY A C 1
ATOM 665 O O . GLY A 1 80 ? -10.735 10.760 15.664 1.00 84.75 80 GLY A O 1
ATOM 666 N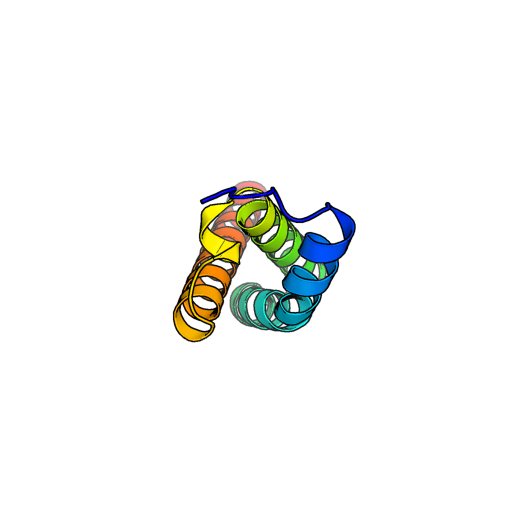 N . LEU A 1 81 ? -8.612 10.018 15.745 1.00 76.81 81 LEU A N 1
ATOM 667 C CA . LEU A 1 81 ? -8.403 10.291 17.172 1.00 76.81 81 LEU A CA 1
ATOM 668 C C . LEU A 1 81 ? -8.512 11.786 17.499 1.00 76.81 81 LEU A C 1
ATOM 670 O O . LEU A 1 81 ? -9.182 12.150 18.457 1.00 76.81 81 LEU A O 1
ATOM 674 N N . SER A 1 82 ? -7.915 12.662 16.686 1.00 71.81 82 SER A N 1
ATOM 675 C CA . SER A 1 82 ? -7.995 14.117 16.885 1.00 71.81 82 SER A CA 1
ATOM 676 C C . SER A 1 82 ? -9.394 14.706 16.678 1.00 71.81 82 SER A C 1
ATOM 678 O O . SER A 1 82 ? -9.626 15.826 17.107 1.00 71.81 82 SER A O 1
ATOM 680 N N . ARG A 1 83 ? -10.310 14.000 16.001 1.00 66.00 83 ARG A N 1
ATOM 681 C CA . ARG A 1 83 ? -11.709 14.429 15.816 1.00 66.00 83 ARG A CA 1
ATOM 682 C C . ARG A 1 83 ? -12.645 13.947 16.929 1.00 66.00 83 ARG A C 1
ATOM 684 O O . ARG A 1 83 ? -13.796 14.367 16.954 1.00 66.00 83 ARG A O 1
ATOM 691 N N . ALA A 1 84 ? -12.182 13.034 17.782 1.00 58.28 84 ALA A N 1
ATOM 692 C CA . ALA A 1 84 ? -12.954 12.469 18.888 1.00 58.28 84 ALA A CA 1
ATOM 693 C C . ALA A 1 84 ? -12.668 13.149 20.243 1.00 58.28 84 ALA A C 1
ATOM 695 O O . ALA A 1 84 ? -13.354 12.847 21.218 1.00 58.28 84 ALA A O 1
ATOM 696 N N . LEU A 1 85 ? -11.659 14.026 20.292 1.00 50.69 85 LEU A N 1
ATOM 697 C CA . LEU A 1 85 ? -11.280 14.876 21.427 1.00 50.69 85 LEU A CA 1
ATOM 698 C C . LEU A 1 85 ? -11.786 16.303 21.198 1.00 50.69 85 LEU A C 1
ATOM 700 O O . LEU A 1 85 ? -12.142 16.949 22.205 1.00 50.69 85 LEU A O 1
#

pLDDT: mean 90.27, std 13.83, range [38.66, 98.69]

Sequence (85 aa):
MELETLPCREKAVHLRRYEEYCYQIAFYLLNNEKQASEAAEHALMELYRCREWFDMPDNARQAKAKQAALMQALESKKRGLSRAL

Foldseek 3Di:
DPLPQPDPVVLVVVLVVCLVVLLVLLCVLQVDNVQSNVQSVQLSVVCSVVRVLVVDDPVVVSVSSSVSSNVSSVVSVVVVVVVVD